Protein AF-W1Y548-F1 (afdb_monomer_lite)

InterPro domains:
  IPR001150 Glycine radical domain [PF01228] (95-131)
  IPR004184 Pyruvate formate lyase domain [PF02901] (1-76)
  IPR004184 Pyruvate formate lyase domain [PS51554] (1-87)
  IPR051215 Glycyl Radical Enzyme [PTHR43641] (1-130)

Radius of gyration: 16.35 Å; chains: 1; bounding box: 36×34×45 Å

Foldseek 3Di:
DVVVLQVVQLPDPVSVVQLVCLAPVDAFQQQLDCVRLVVVQVVVVVVLVVQQVDADPVGHGGAAAFAQPPNQQVVQQCDTGDSSSRGRNGGHAHQRLETRPPNNPNDDVSNVNSSVSHPVVSNVVYGGYDD

pLDDT: mean 96.03, std 2.94, range [78.38, 98.5]

Organism: NCBI:txid408170

Secondary structure (DSSP, 8-state):
-HHHHHHTTT-SHHHHHHHHHHHHSS--TTSS-HHHHHHHHHHHHHHHHHHTTPBPTTS-B----B--TTTHHHHHHT----TTSPPTTPPPPSTBTSPPTT---SHHHHHHHHHHTS-TTT-TT-BB---

Structure (mmCIF, N/CA/C/O backbone):
data_AF-W1Y548-F1
#
_entry.id   AF-W1Y548-F1
#
loop_
_atom_site.group_PDB
_atom_site.id
_atom_site.type_symbol
_atom_site.label_atom_id
_atom_site.label_alt_id
_atom_site.label_comp_id
_atom_site.label_asym_id
_atom_site.label_entity_id
_atom_site.label_seq_id
_atom_site.pdbx_PDB_ins_code
_atom_site.Cartn_x
_atom_site.Cartn_y
_atom_site.Cartn_z
_atom_site.occupancy
_atom_site.B_iso_or_equiv
_atom_site.auth_seq_id
_atom_site.auth_comp_id
_atom_site.auth_asym_id
_atom_site.auth_atom_id
_atom_site.pdbx_PDB_model_num
ATOM 1 N N . GLU A 1 1 ? -19.742 11.407 5.351 1.00 86.75 1 GLU A N 1
ATOM 2 C CA . GLU A 1 1 ? -19.348 10.995 6.715 1.00 86.75 1 GLU A CA 1
ATOM 3 C C . GLU A 1 1 ? -17.867 10.606 6.817 1.00 86.75 1 GLU A C 1
ATOM 5 O O . GLU A 1 1 ? -17.129 11.303 7.498 1.00 86.75 1 GLU A O 1
ATOM 10 N N . LEU A 1 2 ? -17.379 9.574 6.109 1.00 94.38 2 LEU A N 1
ATOM 11 C CA . LEU A 1 2 ? -15.968 9.146 6.213 1.00 94.38 2 LEU A CA 1
ATOM 12 C C . LEU A 1 2 ? -14.959 10.244 5.819 1.00 94.38 2 LEU A C 1
ATOM 14 O O . LEU A 1 2 ? -14.021 10.515 6.559 1.00 94.38 2 LEU A O 1
ATOM 18 N N . LEU A 1 3 ? -15.180 10.942 4.700 1.00 96.56 3 LEU A N 1
ATOM 19 C CA . LEU A 1 3 ? -14.277 12.009 4.243 1.00 96.56 3 LEU A CA 1
ATOM 20 C C . LEU A 1 3 ? -14.118 13.155 5.254 1.00 96.56 3 LEU A C 1
ATOM 22 O O . LEU A 1 3 ? -13.023 13.689 5.398 1.00 96.56 3 LEU A O 1
ATOM 26 N N . SER A 1 4 ? -15.189 13.548 5.951 1.00 96.94 4 SER A N 1
ATOM 27 C CA . SER A 1 4 ? -15.109 14.596 6.977 1.00 96.94 4 SER A CA 1
ATOM 28 C C . SER A 1 4 ? -14.312 14.130 8.192 1.00 96.94 4 SER A C 1
ATOM 30 O O . SER A 1 4 ? -13.526 14.903 8.728 1.00 96.94 4 SER A O 1
ATOM 32 N N . VAL A 1 5 ? -14.453 12.858 8.574 1.00 97.94 5 VAL A N 1
ATOM 33 C CA . VAL A 1 5 ? -13.678 12.247 9.662 1.00 97.94 5 VAL A CA 1
ATOM 34 C C . VAL A 1 5 ? -12.184 12.194 9.325 1.00 97.94 5 VAL A C 1
ATOM 36 O O . VAL A 1 5 ? -11.360 12.564 10.158 1.00 97.94 5 VAL A O 1
ATOM 39 N N . LEU A 1 6 ? -11.830 11.805 8.095 1.00 98.19 6 LEU A N 1
ATOM 40 C CA . LEU A 1 6 ? -10.434 11.766 7.638 1.00 98.19 6 LEU A CA 1
ATOM 41 C C . LEU A 1 6 ? -9.818 13.170 7.561 1.00 98.19 6 LEU A C 1
ATOM 43 O O . LEU A 1 6 ? -8.705 13.384 8.032 1.00 98.19 6 LEU A O 1
ATOM 47 N N . LYS A 1 7 ? -10.557 14.158 7.035 1.00 97.75 7 LYS A N 1
ATOM 48 C CA . LYS A 1 7 ? -10.105 15.562 7.003 1.00 97.75 7 LYS A CA 1
ATOM 49 C C . LYS A 1 7 ? -9.872 16.139 8.400 1.00 97.75 7 LYS A C 1
ATOM 51 O O . LYS A 1 7 ? -8.978 16.957 8.569 1.00 97.75 7 LYS A O 1
ATOM 56 N N . ALA A 1 8 ? -10.655 15.702 9.384 1.00 97.81 8 ALA A N 1
ATOM 57 C CA . ALA A 1 8 ? -10.481 16.069 10.785 1.00 97.81 8 ALA A CA 1
ATOM 58 C C . ALA A 1 8 ? -9.403 15.235 11.505 1.00 97.81 8 ALA A C 1
ATOM 60 O O . ALA A 1 8 ? -9.268 15.356 12.717 1.00 97.81 8 ALA A O 1
ATOM 61 N N . ASN A 1 9 ? -8.665 14.368 10.799 1.00 98.38 9 ASN A N 1
ATOM 62 C CA . ASN A 1 9 ? -7.666 13.468 11.381 1.00 98.38 9 ASN A CA 1
ATOM 63 C C . ASN A 1 9 ? -8.211 12.625 12.553 1.00 98.38 9 ASN A C 1
ATOM 65 O O . ASN A 1 9 ? -7.531 12.415 13.553 1.00 98.38 9 ASN A O 1
ATOM 69 N N . PHE A 1 10 ? -9.475 12.198 12.462 1.00 98.25 10 PHE A N 1
ATOM 70 C CA . PHE A 1 10 ? -10.198 11.498 13.531 1.00 98.25 10 PHE A CA 1
ATOM 71 C C . PHE A 1 10 ? -10.340 12.269 14.860 1.00 98.25 10 PHE A C 1
ATOM 73 O O . PHE A 1 10 ? -10.788 11.679 15.835 1.00 98.25 10 PHE A O 1
ATOM 80 N N . ALA A 1 11 ? -10.033 13.570 14.912 1.00 97.62 11 ALA A N 1
ATOM 81 C CA . ALA A 1 11 ? -9.985 14.382 16.136 1.00 97.62 11 ALA A CA 1
ATOM 82 C C . ALA A 1 11 ? -11.364 14.794 16.700 1.00 97.62 11 ALA A C 1
ATOM 84 O O . ALA A 1 11 ? -11.486 15.805 17.390 1.00 97.62 11 ALA A O 1
ATOM 85 N N . THR A 1 12 ? -12.422 14.047 16.384 1.00 96.75 12 THR A N 1
ATOM 86 C CA . THR A 1 12 ? -13.763 14.242 16.950 1.00 96.75 12 THR A CA 1
ATOM 87 C C . THR A 1 12 ? -14.192 12.988 17.711 1.00 96.75 12 THR A C 1
ATOM 89 O O . THR A 1 12 ? -13.737 11.897 17.362 1.00 96.75 12 THR A O 1
ATOM 92 N N . PRO A 1 13 ? -15.108 13.082 18.694 1.00 96.12 13 PRO A N 1
ATOM 93 C CA . PRO A 1 13 ? -15.599 11.905 19.419 1.00 96.12 13 PRO A CA 1
ATOM 94 C C . PRO A 1 13 ? -16.168 10.813 18.496 1.00 96.12 13 PRO A C 1
ATOM 96 O O . PRO A 1 13 ? -16.017 9.615 18.738 1.00 96.12 13 PRO A O 1
ATOM 99 N N . GLU A 1 14 ? -16.822 11.208 17.405 1.00 94.81 14 GLU A N 1
ATOM 100 C CA . GLU A 1 14 ? -17.298 10.303 16.360 1.00 94.81 14 GLU A CA 1
ATOM 101 C C . GLU A 1 14 ? -16.139 9.761 15.517 1.00 94.81 14 GLU A C 1
ATOM 103 O O . GLU A 1 14 ? -16.130 8.578 15.170 1.00 94.81 14 GLU A O 1
ATOM 108 N N . GLY A 1 15 ? -15.153 10.606 15.210 1.00 97.44 15 GLY A N 1
ATOM 109 C CA . GLY A 1 15 ? -13.955 10.253 14.457 1.00 97.44 15 GLY A CA 1
ATOM 110 C C . GLY A 1 15 ? -13.123 9.180 15.150 1.00 97.44 15 GLY A C 1
ATOM 111 O O . GLY A 1 15 ? -12.744 8.205 14.503 1.00 97.44 15 GLY A O 1
ATOM 112 N N . GLU A 1 16 ? -12.939 9.278 16.464 1.00 97.38 16 GLU A N 1
ATOM 113 C CA . GLU A 1 16 ? -12.265 8.260 17.276 1.00 97.38 16 GLU A CA 1
ATOM 114 C C . GLU A 1 16 ? -12.988 6.908 17.202 1.00 97.38 16 GLU A C 1
ATOM 116 O O . GLU A 1 16 ? -12.364 5.868 16.976 1.00 97.38 16 GLU A O 1
ATOM 121 N N . LYS A 1 17 ? -14.326 6.908 17.298 1.00 97.44 17 LYS A N 1
ATOM 122 C CA . LYS A 1 17 ? -15.145 5.689 17.158 1.00 97.44 17 LYS A CA 1
ATOM 123 C C . LYS A 1 17 ? -15.064 5.100 15.752 1.00 97.44 17 LYS A C 1
ATOM 125 O O . LYS A 1 17 ? -15.099 3.880 15.588 1.00 97.44 17 LYS A O 1
ATOM 130 N N . VAL A 1 18 ? -15.016 5.939 14.716 1.00 97.62 18 VAL A N 1
ATOM 131 C CA . VAL A 1 18 ? -14.807 5.487 13.332 1.00 97.62 18 VAL A CA 1
ATOM 132 C C . VAL A 1 18 ? -13.425 4.860 13.200 1.00 97.62 18 VAL A C 1
ATOM 134 O O . VAL A 1 18 ? -13.337 3.725 12.745 1.00 97.62 18 VAL A O 1
ATOM 137 N N . ARG A 1 19 ? -12.370 5.528 13.671 1.00 97.62 19 ARG A N 1
ATOM 138 C CA . ARG A 1 19 ? -10.998 5.011 13.630 1.00 97.62 19 ARG A CA 1
ATOM 139 C C . ARG A 1 19 ? -10.875 3.663 14.334 1.00 97.62 19 ARG A C 1
ATOM 141 O O . ARG A 1 19 ? -10.340 2.720 13.761 1.00 97.62 19 ARG A O 1
ATOM 148 N N . ALA A 1 20 ? -11.432 3.542 15.539 1.00 97.31 20 ALA A N 1
ATOM 149 C CA . ALA A 1 20 ? -11.438 2.286 16.283 1.00 97.31 20 ALA A CA 1
ATOM 150 C C . ALA A 1 20 ? -12.138 1.158 15.506 1.00 97.31 20 ALA A C 1
ATOM 152 O O . ALA A 1 20 ? -11.673 0.020 15.531 1.00 97.31 20 ALA A O 1
ATOM 153 N N . ARG A 1 21 ? -13.223 1.458 14.779 1.00 96.88 21 ARG A N 1
ATOM 154 C CA . ARG A 1 21 ? -13.864 0.483 13.883 1.00 96.88 21 ARG A CA 1
ATOM 155 C C . ARG A 1 21 ? -12.967 0.122 12.697 1.00 96.88 21 ARG A C 1
ATOM 157 O O . ARG A 1 21 ? -12.834 -1.063 12.423 1.00 96.88 21 ARG A O 1
ATOM 164 N N . LEU A 1 22 ? -12.342 1.103 12.038 1.00 96.81 22 LEU A N 1
ATOM 165 C CA . LEU A 1 22 ? -11.444 0.881 10.894 1.00 96.81 22 LEU A CA 1
ATOM 166 C C . LEU A 1 22 ? -10.258 -0.027 11.245 1.00 96.81 22 LEU A C 1
ATOM 168 O O . LEU A 1 22 ? -9.868 -0.863 10.436 1.00 96.81 22 LEU A O 1
ATOM 172 N N . ILE A 1 23 ? -9.706 0.112 12.452 1.00 95.69 23 ILE A N 1
ATOM 173 C CA . ILE A 1 23 ? -8.560 -0.684 12.909 1.00 95.69 23 ILE A CA 1
ATOM 174 C C . ILE A 1 23 ? -8.988 -2.096 13.319 1.00 95.69 23 ILE A C 1
ATOM 176 O O . ILE A 1 23 ? -8.355 -3.057 12.912 1.00 95.69 23 ILE A O 1
ATOM 180 N N . ASN A 1 24 ? -10.062 -2.228 14.104 1.00 95.00 24 ASN A N 1
ATOM 181 C CA . ASN A 1 24 ? -10.351 -3.483 14.812 1.00 95.00 24 ASN A CA 1
ATOM 182 C C . ASN A 1 24 ? -11.406 -4.378 14.150 1.00 95.00 24 ASN A C 1
ATOM 184 O O . ASN A 1 24 ? -11.627 -5.488 14.624 1.00 95.00 24 ASN A O 1
ATOM 188 N N . ARG A 1 25 ? -12.143 -3.891 13.144 1.00 95.75 25 ARG A N 1
ATOM 189 C CA . ARG A 1 25 ? -13.258 -4.647 12.535 1.00 95.75 25 ARG A CA 1
ATOM 190 C C . ARG A 1 25 ? -13.041 -5.037 11.081 1.00 95.75 25 ARG A C 1
ATOM 192 O O . ARG A 1 25 ? -13.926 -5.663 10.509 1.00 95.75 25 ARG A O 1
ATOM 199 N N . PHE A 1 26 ? -11.932 -4.624 10.485 1.00 95.06 26 PHE A N 1
ATOM 200 C CA . PHE A 1 26 ? -11.635 -4.903 9.089 1.00 95.06 26 PHE A CA 1
ATOM 201 C C . PHE A 1 26 ? -10.301 -5.612 8.987 1.00 95.06 26 PHE A C 1
ATOM 203 O O . PHE A 1 26 ? -9.349 -5.249 9.680 1.00 95.06 26 PHE A O 1
ATOM 210 N N . GLU A 1 27 ? -10.259 -6.585 8.088 1.00 97.00 27 GLU A N 1
ATOM 211 C CA . GLU A 1 27 ? -9.072 -7.376 7.826 1.00 97.00 27 GLU A CA 1
ATOM 212 C C . GLU A 1 27 ? -7.939 -6.524 7.256 1.00 97.00 27 GLU A C 1
ATOM 214 O O . GLU A 1 27 ? -8.154 -5.487 6.616 1.00 97.00 27 GLU A O 1
ATOM 219 N N . LYS A 1 28 ? -6.708 -6.961 7.520 1.00 97.06 28 LYS A N 1
ATOM 220 C CA . LYS A 1 28 ? -5.489 -6.239 7.162 1.00 97.06 28 LYS A CA 1
ATOM 221 C C . LYS A 1 28 ? -4.599 -7.117 6.299 1.00 97.06 28 LYS A C 1
ATOM 223 O O . LYS A 1 28 ? -4.451 -8.311 6.562 1.00 97.06 28 LYS A O 1
ATOM 228 N N . TYR A 1 29 ? -3.997 -6.504 5.287 1.00 97.75 29 TYR A N 1
ATOM 229 C CA . TYR A 1 29 ? -2.993 -7.139 4.439 1.00 97.75 29 TYR A CA 1
ATOM 230 C C . TYR A 1 29 ? -1.842 -7.709 5.283 1.00 97.75 29 TYR A C 1
ATOM 232 O O . TYR A 1 29 ? -1.419 -7.070 6.246 1.00 97.75 29 TYR A O 1
ATOM 240 N N . GLY A 1 30 ? -1.344 -8.894 4.914 1.00 97.75 30 GLY A N 1
ATOM 241 C CA . GLY A 1 30 ? -0.264 -9.583 5.638 1.00 97.75 30 GLY A CA 1
ATOM 242 C C . GLY A 1 30 ? -0.708 -10.743 6.530 1.00 97.75 30 GLY A C 1
ATOM 243 O O . GLY A 1 30 ? 0.106 -11.271 7.282 1.00 97.75 30 GLY A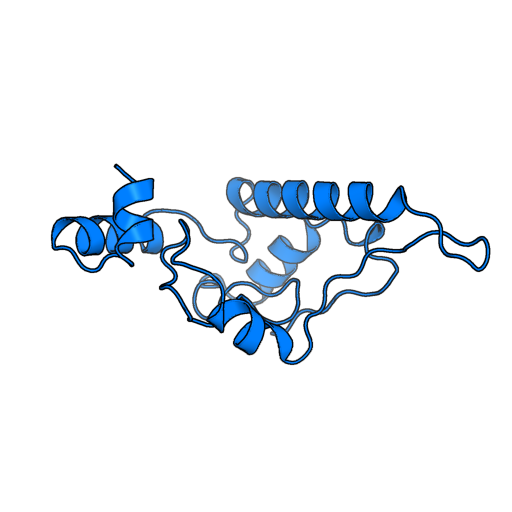 O 1
ATOM 244 N N . ASN A 1 31 ? -1.982 -11.138 6.467 1.00 98.00 31 ASN A N 1
ATOM 245 C CA . ASN A 1 31 ? -2.571 -12.154 7.348 1.00 98.00 31 ASN A CA 1
ATOM 246 C C . ASN A 1 31 ? -3.107 -13.396 6.615 1.00 98.00 31 ASN A C 1
ATOM 248 O O . ASN A 1 31 ? -3.870 -14.159 7.198 1.00 98.00 31 ASN A O 1
ATOM 252 N N . ASP A 1 32 ? -2.704 -13.618 5.362 1.00 98.38 32 ASP A N 1
ATOM 253 C CA . ASP A 1 32 ? -3.203 -14.687 4.482 1.00 98.38 32 ASP A CA 1
ATOM 254 C C . ASP A 1 32 ? -4.727 -14.630 4.255 1.00 98.38 32 ASP A C 1
ATOM 256 O O . ASP A 1 32 ? -5.411 -15.650 4.223 1.00 98.38 32 ASP A O 1
ATOM 260 N N . ILE A 1 33 ? -5.270 -13.421 4.085 1.00 98.38 33 ILE A N 1
ATOM 261 C CA . ILE A 1 33 ? -6.704 -13.188 3.883 1.00 98.38 33 ILE A CA 1
ATOM 262 C C . ILE A 1 33 ? -6.925 -12.754 2.439 1.00 98.38 33 ILE A C 1
ATOM 264 O O . ILE A 1 33 ? -6.616 -11.624 2.060 1.00 98.38 33 ILE A O 1
ATOM 268 N N . ASP A 1 34 ? -7.486 -13.657 1.635 1.00 98.44 34 ASP A N 1
ATOM 269 C CA . ASP A 1 34 ? -7.602 -13.483 0.184 1.00 98.44 34 ASP A CA 1
ATOM 270 C C . ASP A 1 34 ? -8.309 -12.191 -0.227 1.00 98.44 34 ASP A C 1
ATOM 272 O O . ASP A 1 34 ? -7.899 -11.564 -1.197 1.00 98.44 34 ASP A O 1
ATOM 276 N N . GLU A 1 35 ? -9.349 -11.769 0.491 1.00 97.75 35 GLU A N 1
ATOM 277 C CA . GLU A 1 35 ? -10.102 -10.562 0.138 1.00 97.75 35 GLU A CA 1
ATOM 278 C C . GLU A 1 35 ? -9.212 -9.307 0.144 1.00 97.75 35 GLU A C 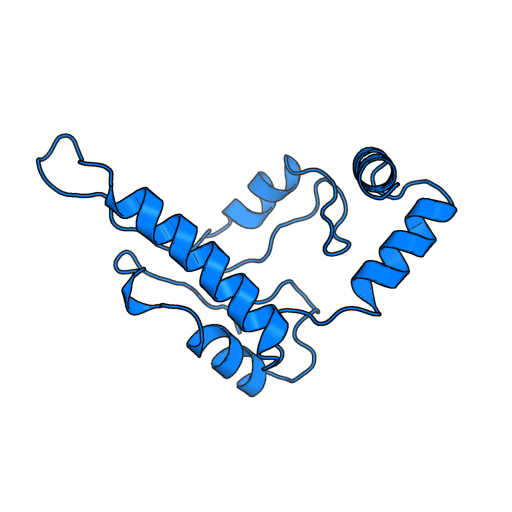1
ATOM 280 O O . GLU A 1 35 ? -9.093 -8.625 -0.874 1.00 97.75 35 GLU A O 1
ATOM 285 N N . VAL A 1 36 ? -8.538 -9.020 1.262 1.00 97.69 36 VAL A N 1
ATOM 286 C CA . VAL A 1 36 ? -7.685 -7.827 1.397 1.00 97.69 36 VAL A CA 1
ATOM 287 C C . VAL A 1 36 ? -6.367 -7.971 0.633 1.00 97.69 36 VAL A C 1
ATOM 289 O O . VAL A 1 36 ? -5.880 -6.994 0.063 1.00 97.69 36 VAL A O 1
ATOM 292 N N . ASP A 1 37 ? -5.815 -9.184 0.548 1.00 98.25 37 ASP A N 1
ATOM 293 C CA . ASP A 1 37 ? -4.586 -9.440 -0.203 1.00 98.25 37 ASP A CA 1
ATOM 294 C C . ASP A 1 37 ? -4.793 -9.229 -1.710 1.00 98.25 37 ASP A C 1
ATOM 296 O O . ASP A 1 37 ? -3.947 -8.629 -2.377 1.00 98.25 37 ASP A O 1
ATOM 300 N N . ASN A 1 38 ? -5.937 -9.658 -2.254 1.00 98.12 38 ASN A N 1
ATOM 301 C CA . ASN A 1 38 ? -6.245 -9.466 -3.669 1.00 98.12 38 ASN A CA 1
ATOM 302 C C . ASN A 1 38 ? -6.541 -8.001 -4.011 1.00 98.12 38 ASN A C 1
ATOM 304 O O . ASN A 1 38 ? -6.166 -7.561 -5.098 1.00 98.12 38 ASN A O 1
ATOM 308 N N . ILE A 1 39 ? -7.127 -7.224 -3.090 1.00 97.69 39 ILE A N 1
ATOM 309 C CA . ILE 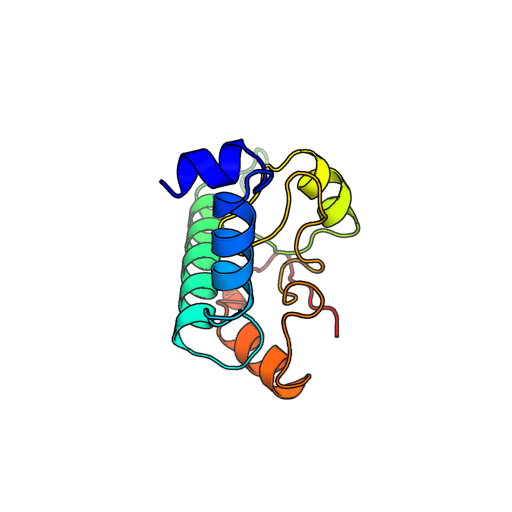A 1 39 ? -7.257 -5.766 -3.255 1.00 97.69 39 ILE A CA 1
ATOM 310 C C . ILE A 1 39 ? -5.866 -5.127 -3.370 1.00 97.69 39 ILE A C 1
ATOM 312 O O . ILE A 1 39 ? -5.614 -4.351 -4.295 1.00 97.69 39 ILE A O 1
ATOM 316 N N . SER A 1 40 ? -4.931 -5.488 -2.485 1.00 96.12 40 SER A N 1
ATOM 317 C CA . SER A 1 40 ? -3.540 -5.018 -2.562 1.00 96.12 40 SER A CA 1
ATOM 318 C C . SER A 1 40 ? -2.871 -5.424 -3.880 1.00 96.12 40 SER A C 1
ATOM 320 O O . SER A 1 40 ? -2.213 -4.600 -4.520 1.00 96.12 40 SER A O 1
ATOM 322 N N . ALA A 1 41 ? -3.079 -6.666 -4.332 1.00 97.50 41 ALA A N 1
ATOM 323 C CA . ALA A 1 41 ? -2.542 -7.159 -5.599 1.00 97.50 41 ALA A CA 1
ATOM 324 C C . ALA A 1 41 ? -3.106 -6.402 -6.813 1.00 97.50 41 ALA A C 1
ATOM 326 O O . ALA A 1 41 ? -2.366 -6.108 -7.753 1.00 97.50 41 ALA A O 1
ATOM 327 N N . GLU A 1 42 ? -4.397 -6.063 -6.808 1.00 98.12 42 GLU A N 1
ATOM 328 C CA . GLU A 1 42 ? -5.034 -5.285 -7.872 1.00 98.12 42 GLU A CA 1
ATOM 329 C C . GLU A 1 42 ? -4.480 -3.858 -7.942 1.00 98.12 42 GLU A C 1
ATOM 331 O O . GLU A 1 42 ? -4.089 -3.406 -9.022 1.00 98.12 42 GLU A O 1
ATOM 336 N N . LEU A 1 43 ? -4.370 -3.175 -6.798 1.00 96.56 43 LEU A N 1
ATOM 337 C CA . LEU A 1 43 ? -3.805 -1.824 -6.720 1.00 96.56 43 LEU A CA 1
ATOM 338 C C . LEU A 1 43 ? -2.353 -1.792 -7.212 1.00 96.56 43 LEU A C 1
ATOM 340 O O . LEU A 1 43 ? -1.978 -0.927 -8.009 1.00 96.56 43 LEU A O 1
ATOM 344 N N . LEU A 1 44 ? -1.546 -2.767 -6.789 1.00 96.69 44 LEU A N 1
ATOM 345 C CA . LEU A 1 44 ? -0.154 -2.877 -7.211 1.00 96.69 44 LEU A CA 1
ATOM 346 C C . LEU A 1 44 ? -0.035 -3.183 -8.707 1.00 96.69 44 LEU A C 1
ATOM 348 O O . LEU A 1 44 ? 0.786 -2.579 -9.398 1.00 96.69 44 LEU A O 1
ATOM 352 N N . ARG A 1 45 ? -0.890 -4.068 -9.237 1.00 97.69 45 ARG A N 1
ATOM 353 C CA . ARG A 1 45 ? -0.953 -4.361 -10.675 1.00 97.69 45 ARG A CA 1
ATOM 354 C C . ARG A 1 45 ? -1.337 -3.126 -11.479 1.00 97.69 45 ARG A C 1
ATOM 356 O O . ARG A 1 45 ? -0.735 -2.887 -12.523 1.00 97.69 45 ARG A O 1
ATOM 363 N N . HIS A 1 46 ? -2.299 -2.338 -11.002 1.00 97.94 46 HIS A N 1
ATOM 364 C CA . HIS A 1 46 ? -2.692 -1.089 -11.648 1.00 97.94 46 HIS A CA 1
ATOM 365 C C . HIS A 1 46 ? -1.512 -0.112 -11.734 1.00 97.94 46 HIS A C 1
ATOM 367 O O . HIS A 1 46 ? -1.206 0.372 -12.822 1.00 97.94 46 HIS A O 1
ATOM 373 N N . TYR A 1 47 ? -0.797 0.100 -10.622 1.00 97.31 47 TYR A N 1
ATOM 374 C CA . TYR A 1 47 ? 0.438 0.889 -10.601 1.00 97.31 47 TYR A CA 1
ATOM 375 C C . TYR A 1 47 ? 1.464 0.373 -11.622 1.00 97.31 47 TYR A C 1
ATOM 377 O O . TYR A 1 47 ? 1.961 1.148 -12.438 1.00 97.31 47 TYR A O 1
ATOM 385 N N . CYS A 1 48 ? 1.740 -0.935 -11.630 1.00 97.44 48 CYS A N 1
ATOM 386 C CA . CYS A 1 48 ? 2.730 -1.518 -12.534 1.00 97.44 48 CYS A CA 1
ATOM 387 C C . CYS A 1 48 ? 2.358 -1.301 -14.004 1.00 97.44 48 CYS A C 1
ATOM 389 O O . CYS A 1 48 ? 3.174 -0.831 -14.795 1.00 97.44 48 CYS A O 1
ATOM 391 N N . LYS A 1 49 ? 1.101 -1.595 -14.358 1.00 97.44 49 LYS A N 1
ATOM 392 C CA . LYS A 1 49 ? 0.591 -1.447 -15.726 1.00 97.44 49 LYS A CA 1
ATOM 393 C C . LYS A 1 49 ? 0.546 0.000 -16.182 1.00 97.44 49 LYS A C 1
ATOM 395 O O . LYS A 1 49 ? 0.612 0.249 -17.381 1.00 97.44 49 LYS A O 1
ATOM 400 N N . GLU A 1 50 ? 0.416 0.945 -15.259 1.00 98.06 50 GLU A N 1
ATOM 401 C CA . GLU A 1 50 ? 0.535 2.360 -15.579 1.00 98.06 50 GLU A CA 1
ATOM 402 C C . GLU A 1 50 ? 1.990 2.722 -15.891 1.00 98.06 50 GLU A C 1
ATOM 404 O O . GLU A 1 50 ? 2.257 3.260 -16.960 1.00 98.06 50 GLU A O 1
ATOM 409 N N . VAL A 1 51 ? 2.942 2.351 -15.029 1.00 97.69 51 VAL A N 1
ATOM 410 C CA . VAL A 1 51 ? 4.376 2.645 -15.219 1.00 97.69 51 VAL A CA 1
ATOM 411 C C . VAL A 1 51 ? 4.919 2.086 -16.540 1.00 97.69 51 VAL A C 1
ATOM 413 O O . VAL A 1 51 ? 5.636 2.791 -17.250 1.00 97.69 51 VAL A O 1
ATOM 416 N N . GLU A 1 52 ? 4.538 0.862 -16.911 1.00 96.31 52 GLU A N 1
ATOM 417 C CA . GLU A 1 52 ? 4.992 0.194 -18.144 1.00 96.31 52 GLU A CA 1
ATOM 418 C C . GLU A 1 52 ? 4.605 0.937 -19.441 1.00 96.31 52 GLU A C 1
ATOM 420 O O . GLU A 1 52 ? 5.193 0.685 -20.493 1.00 96.31 52 GLU A O 1
ATOM 425 N N . LYS A 1 53 ? 3.641 1.871 -19.399 1.00 97.56 53 LYS A N 1
ATOM 426 C CA . LYS A 1 53 ? 3.209 2.645 -20.581 1.00 97.56 53 LYS A CA 1
ATOM 427 C C . LYS A 1 53 ? 4.226 3.693 -21.021 1.00 97.56 53 LYS A C 1
ATOM 429 O O . LYS A 1 53 ? 4.158 4.171 -22.153 1.00 97.56 53 LYS A O 1
ATOM 434 N N . TYR A 1 54 ? 5.136 4.088 -20.136 1.00 97.94 54 TYR A N 1
ATOM 435 C CA . TYR A 1 54 ? 6.003 5.237 -20.360 1.00 97.94 54 TYR A CA 1
ATOM 436 C C . TYR A 1 54 ? 7.358 4.816 -20.939 1.00 97.94 54 TYR A C 1
ATOM 438 O O . TYR A 1 54 ? 7.982 3.845 -20.505 1.00 97.94 54 TYR A O 1
ATOM 446 N N . GLN A 1 55 ? 7.844 5.592 -21.910 1.00 98.12 55 GLN A N 1
ATOM 447 C CA . GLN A 1 55 ? 9.169 5.424 -22.505 1.00 98.12 55 GLN A CA 1
ATOM 448 C C . GLN A 1 55 ? 10.181 6.378 -21.871 1.00 98.12 55 GLN A C 1
ATOM 450 O O . GLN A 1 55 ? 9.885 7.526 -21.543 1.00 98.12 55 GLN A O 1
ATOM 455 N N . THR A 1 56 ? 11.410 5.900 -21.729 1.00 97.31 56 THR A N 1
ATOM 456 C CA . THR A 1 56 ? 12.547 6.697 -21.274 1.00 97.31 56 THR A CA 1
ATOM 457 C C . THR A 1 56 ? 13.199 7.425 -22.456 1.00 97.31 56 THR A C 1
ATOM 459 O O . THR A 1 56 ? 13.186 6.910 -23.577 1.00 97.31 56 THR A O 1
ATOM 462 N N . PRO A 1 57 ? 13.898 8.552 -22.228 1.00 97.50 57 PRO A N 1
ATOM 463 C CA . PRO A 1 57 ? 14.646 9.250 -23.283 1.00 97.50 57 PRO A CA 1
ATOM 464 C C . PRO A 1 57 ? 15.752 8.422 -23.962 1.00 97.50 57 PRO A C 1
ATOM 466 O O . PRO A 1 57 ? 16.311 8.848 -24.966 1.00 97.50 57 PRO A O 1
ATOM 469 N N . ARG A 1 58 ? 16.094 7.249 -23.411 1.00 97.62 58 ARG A N 1
ATOM 470 C CA . ARG A 1 58 ? 17.116 6.328 -23.937 1.00 97.62 58 ARG A CA 1
ATOM 471 C C . ARG A 1 58 ? 16.526 5.204 -24.800 1.00 97.62 58 ARG A C 1
ATOM 473 O O . ARG A 1 58 ? 17.245 4.272 -25.137 1.00 97.62 58 ARG A O 1
ATOM 480 N N . GLY A 1 59 ? 15.230 5.255 -25.116 1.00 96.38 59 GLY A N 1
ATOM 481 C CA . GLY A 1 59 ? 14.553 4.266 -25.964 1.00 96.38 59 GLY A CA 1
ATOM 482 C C . GLY A 1 59 ? 14.120 2.974 -25.255 1.00 96.38 59 GLY A C 1
ATOM 483 O O . GLY A 1 59 ? 13.604 2.076 -25.911 1.00 96.38 59 GLY A O 1
ATOM 484 N N . GLY A 1 60 ? 14.310 2.867 -23.935 1.00 96.81 60 GLY A N 1
ATOM 485 C CA . GLY A 1 60 ? 13.749 1.786 -23.110 1.00 96.81 60 GLY A CA 1
ATOM 486 C C . GLY A 1 60 ? 12.406 2.164 -22.477 1.00 96.81 60 GLY A C 1
ATOM 487 O O . GLY A 1 60 ? 11.986 3.316 -22.572 1.00 96.81 60 GLY A O 1
ATOM 488 N N . TYR A 1 61 ? 11.779 1.228 -21.767 1.00 96.88 61 TYR A N 1
ATOM 489 C CA . TYR A 1 61 ? 10.541 1.451 -21.009 1.00 96.88 61 TYR A CA 1
ATOM 490 C C . TYR A 1 61 ? 10.822 1.624 -19.516 1.00 96.88 61 TYR A C 1
ATOM 492 O O . TYR A 1 61 ? 11.827 1.121 -19.008 1.00 96.88 61 TYR A O 1
ATOM 500 N N . PHE A 1 62 ? 9.945 2.341 -18.815 1.00 97.69 62 PHE A N 1
ATOM 501 C CA . PHE A 1 62 ? 9.979 2.359 -17.356 1.00 97.69 62 PHE A CA 1
ATOM 502 C C . PHE A 1 62 ? 9.544 0.998 -16.805 1.00 97.69 62 PHE A C 1
ATOM 504 O O . PHE A 1 62 ? 8.541 0.431 -17.230 1.00 97.69 62 P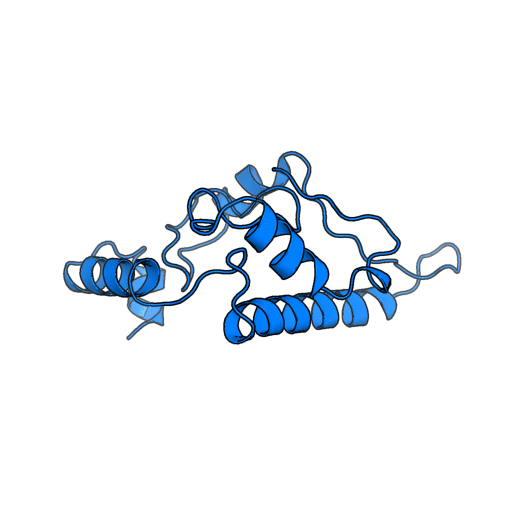HE A O 1
ATOM 511 N N . THR A 1 63 ? 10.306 0.488 -15.841 1.00 96.56 63 THR A N 1
ATOM 512 C CA . THR A 1 63 ? 10.032 -0.775 -15.150 1.00 96.56 63 THR A CA 1
ATOM 513 C C . THR A 1 63 ? 9.641 -0.481 -13.704 1.00 96.56 63 THR A C 1
ATOM 515 O O . THR A 1 63 ? 10.425 0.168 -13.001 1.00 96.56 63 THR A O 1
ATOM 518 N N . PRO A 1 64 ? 8.464 -0.919 -13.236 1.00 96.75 64 PRO A N 1
ATOM 519 C CA . PRO A 1 64 ? 8.026 -0.641 -11.879 1.00 96.75 64 PRO A CA 1
ATOM 520 C C . PRO A 1 64 ? 8.826 -1.463 -10.864 1.00 96.75 64 PRO A C 1
ATOM 522 O O . PRO A 1 64 ? 9.301 -2.567 -11.138 1.00 96.75 64 PRO A O 1
ATOM 525 N N . GLY A 1 65 ? 8.970 -0.901 -9.671 1.00 96.19 65 GLY A N 1
ATOM 526 C CA . GLY A 1 65 ? 9.525 -1.566 -8.499 1.00 96.19 65 GLY A CA 1
ATOM 527 C C . GLY A 1 65 ? 8.791 -1.085 -7.256 1.00 96.19 65 GLY A C 1
ATOM 528 O O . GLY A 1 65 ? 8.187 -0.012 -7.274 1.00 96.19 65 GLY A O 1
ATOM 529 N N . SER A 1 66 ? 8.830 -1.877 -6.189 1.00 95.06 66 SER A N 1
ATOM 530 C CA . SER A 1 66 ? 8.190 -1.527 -4.920 1.00 95.06 66 SER A CA 1
ATOM 531 C C . SER A 1 66 ? 9.174 -1.681 -3.770 1.00 95.06 66 SER A C 1
ATOM 533 O O . SER A 1 66 ? 9.375 -2.766 -3.231 1.00 95.06 66 SER A O 1
ATOM 535 N N . TYR A 1 67 ? 9.830 -0.576 -3.436 1.00 94.44 67 TYR A N 1
ATOM 536 C CA . TYR A 1 67 ? 10.725 -0.439 -2.295 1.00 94.44 67 TYR A CA 1
ATOM 537 C C . TYR A 1 67 ? 10.870 1.050 -1.980 1.00 94.44 67 TYR A C 1
ATOM 539 O O . TYR A 1 67 ? 10.969 1.886 -2.878 1.00 94.44 67 TYR A O 1
ATOM 547 N N . THR A 1 68 ? 10.887 1.407 -0.699 1.00 88.00 68 THR A N 1
ATOM 548 C CA . THR A 1 68 ? 10.904 2.820 -0.284 1.00 88.00 68 THR A CA 1
ATOM 549 C C . THR A 1 68 ? 12.236 3.267 0.299 1.00 88.00 68 THR A C 1
ATOM 551 O O . THR A 1 68 ? 12.416 4.457 0.540 1.00 88.00 68 THR A O 1
ATOM 554 N N . VAL A 1 69 ? 13.158 2.344 0.600 1.00 90.06 69 VAL A N 1
ATOM 555 C CA . VAL A 1 69 ? 14.276 2.622 1.521 1.00 90.06 69 VAL A CA 1
ATOM 556 C C . VAL A 1 69 ? 13.682 3.270 2.793 1.00 90.06 69 VAL A C 1
ATOM 558 O O . VAL A 1 69 ? 12.716 2.744 3.349 1.00 90.06 69 VAL A O 1
ATOM 561 N N . SER A 1 70 ? 14.141 4.454 3.199 1.00 92.25 70 SER A N 1
ATOM 562 C CA . SER A 1 70 ? 13.606 5.221 4.331 1.00 92.25 70 SER A CA 1
ATOM 563 C C . SER A 1 70 ? 12.477 6.193 3.962 1.00 92.25 70 SER A C 1
ATOM 565 O O . SER A 1 70 ? 11.987 6.902 4.836 1.00 92.25 70 SER A O 1
ATOM 567 N N . ALA A 1 71 ? 12.039 6.247 2.698 1.00 93.81 71 ALA A N 1
ATOM 568 C CA . ALA A 1 71 ? 11.096 7.259 2.216 1.00 93.81 71 ALA A CA 1
ATOM 569 C C . ALA A 1 71 ? 9.666 7.104 2.765 1.00 93.81 71 ALA A C 1
ATOM 571 O O . ALA A 1 71 ? 8.920 8.079 2.766 1.00 93.81 71 ALA A O 1
ATOM 572 N N . HIS A 1 72 ? 9.283 5.929 3.274 1.00 93.75 72 HIS A N 1
ATOM 573 C CA . HIS A 1 72 ? 7.952 5.684 3.847 1.00 93.75 72 HIS A CA 1
ATOM 574 C C . HIS A 1 72 ? 7.619 6.624 5.027 1.00 93.75 72 HIS A C 1
ATOM 576 O O . HIS A 1 72 ? 6.454 6.969 5.224 1.00 93.75 72 HIS A O 1
ATOM 582 N N . VAL A 1 73 ? 8.632 7.114 5.754 1.00 94.88 73 VAL A N 1
ATOM 583 C CA . VAL A 1 73 ? 8.476 8.115 6.825 1.00 94.88 73 VAL A CA 1
ATOM 584 C C . VAL A 1 73 ? 8.230 9.534 6.275 1.00 94.88 73 VAL A C 1
ATOM 586 O O . VAL A 1 73 ? 7.161 10.086 6.543 1.00 94.88 73 VAL A O 1
ATOM 589 N N . PRO A 1 74 ? 9.138 10.160 5.490 1.00 95.94 74 PRO A N 1
ATOM 590 C CA . PRO A 1 74 ? 8.907 11.504 4.961 1.00 95.94 74 PRO A CA 1
ATOM 591 C C . PRO A 1 74 ? 7.714 11.565 3.999 1.00 95.94 74 PRO A C 1
ATOM 593 O O . PRO A 1 74 ? 6.997 12.562 4.006 1.00 95.94 74 PRO A O 1
ATOM 596 N N . LEU A 1 75 ? 7.434 10.510 3.225 1.00 95.56 75 LEU A N 1
ATOM 597 C CA . LEU A 1 75 ? 6.214 10.446 2.415 1.00 95.56 75 LEU A CA 1
ATOM 598 C C . LEU A 1 75 ? 4.965 10.425 3.299 1.00 95.56 75 LEU A C 1
ATOM 600 O O . LEU A 1 75 ? 4.029 11.174 3.044 1.00 95.56 75 LEU A O 1
ATOM 604 N N . GLY A 1 76 ? 4.966 9.635 4.374 1.00 96.81 76 GLY A N 1
ATOM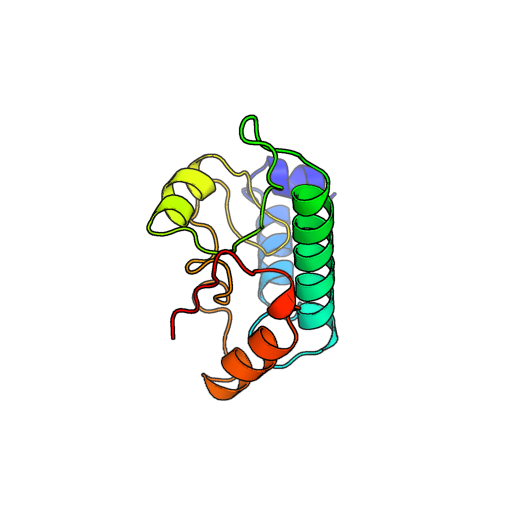 605 C CA . GLY A 1 76 ? 3.863 9.601 5.332 1.00 96.81 76 GLY A CA 1
ATOM 606 C C . GLY A 1 76 ? 3.579 10.956 5.991 1.00 96.81 76 GLY A C 1
ATOM 607 O O . GLY A 1 76 ? 2.413 11.312 6.182 1.00 96.81 76 GLY A O 1
ATOM 608 N N . SER A 1 77 ? 4.626 11.762 6.225 1.00 97.44 77 SER A N 1
ATOM 609 C CA . SER A 1 77 ? 4.519 13.093 6.844 1.00 97.44 77 SER A CA 1
ATOM 610 C C . SER A 1 77 ? 3.653 14.090 6.058 1.00 97.44 77 SER A C 1
ATOM 612 O O . SER A 1 77 ? 3.082 15.007 6.646 1.00 97.44 77 SER A O 1
ATOM 614 N N . VAL A 1 78 ? 3.516 13.893 4.740 1.00 97.38 78 VAL A N 1
ATOM 615 C CA . VAL A 1 78 ? 2.704 14.743 3.851 1.00 97.38 78 VAL A CA 1
ATOM 616 C C . VAL A 1 78 ? 1.371 14.101 3.449 1.00 97.38 78 VAL A C 1
ATOM 618 O O . VAL A 1 78 ? 0.610 14.691 2.682 1.00 97.38 78 VAL A O 1
ATOM 621 N N . VAL A 1 79 ? 1.056 12.907 3.965 1.00 98.00 79 VAL A N 1
ATOM 622 C CA . VAL A 1 79 ? -0.201 12.197 3.689 1.00 98.00 79 VAL A CA 1
ATOM 623 C C . VAL A 1 79 ? -1.182 12.406 4.845 1.00 98.00 79 VAL A C 1
ATOM 625 O O . VAL A 1 79 ? -0.860 12.176 6.015 1.00 98.00 79 VAL A O 1
ATOM 628 N N . GLY A 1 80 ? -2.410 12.814 4.510 1.00 98.38 80 GLY A N 1
ATOM 629 C CA . GLY A 1 80 ? -3.517 12.949 5.463 1.00 98.38 80 GLY A CA 1
ATOM 630 C C . GLY A 1 80 ? -3.963 11.610 6.063 1.00 98.38 80 GLY A C 1
ATOM 631 O O . GLY A 1 80 ? -3.478 10.550 5.679 1.00 98.38 80 GLY A O 1
ATOM 632 N N . ALA A 1 81 ? -4.903 11.639 7.006 1.00 98.50 81 ALA A N 1
ATOM 633 C CA . ALA A 1 81 ? -5.425 10.415 7.609 1.00 98.50 81 ALA A CA 1
ATOM 634 C C . ALA A 1 81 ? -6.033 9.487 6.547 1.00 98.50 81 ALA A C 1
ATOM 636 O O . ALA A 1 81 ? -6.735 9.958 5.644 1.00 98.50 81 ALA A O 1
ATOM 637 N N . THR A 1 82 ? -5.783 8.183 6.658 1.00 97.81 82 THR A N 1
ATOM 638 C CA . THR A 1 82 ? -6.206 7.198 5.6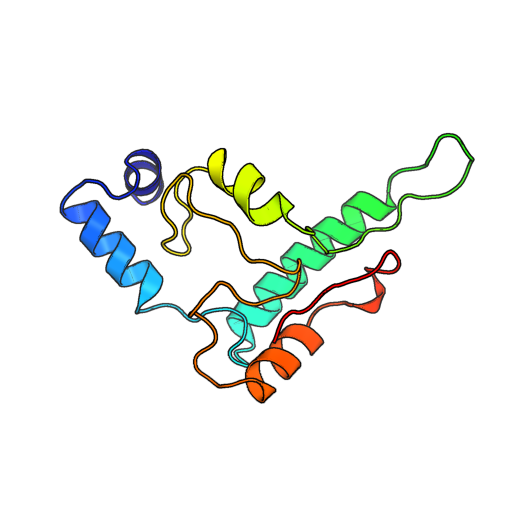53 1.00 97.81 82 THR A CA 1
ATOM 639 C C . THR A 1 82 ? -7.289 6.242 6.176 1.00 97.81 82 THR A C 1
ATOM 641 O O . THR A 1 82 ? -7.412 6.034 7.387 1.00 97.81 82 THR A O 1
ATOM 644 N N . PRO A 1 83 ? -8.132 5.671 5.285 1.00 96.69 83 PRO A N 1
ATOM 645 C CA . PRO A 1 83 ? -9.241 4.786 5.669 1.00 96.69 83 PRO A CA 1
ATOM 646 C C . PRO A 1 83 ? -8.834 3.452 6.316 1.00 96.69 83 PRO A C 1
ATOM 648 O O . PRO A 1 83 ? -9.702 2.682 6.707 1.00 96.69 83 PRO A O 1
ATOM 651 N N . ASP A 1 84 ? -7.544 3.165 6.446 1.00 96.56 84 ASP A N 1
ATOM 652 C CA . ASP A 1 84 ? -7.004 2.038 7.210 1.00 96.56 84 ASP A CA 1
ATOM 653 C C . ASP A 1 84 ? -6.924 2.321 8.723 1.00 96.56 84 ASP A C 1
ATOM 655 O O . ASP A 1 84 ? -6.711 1.394 9.507 1.00 96.56 84 ASP A O 1
ATOM 659 N N . GLY A 1 85 ? -7.154 3.577 9.131 1.00 97.00 85 GLY A N 1
ATOM 660 C CA . GLY A 1 85 ? -7.105 4.046 10.516 1.00 97.00 85 GLY A CA 1
ATOM 661 C C . GLY A 1 85 ? -5.805 4.765 10.888 1.00 97.00 85 GLY A C 1
ATOM 662 O O . GLY A 1 85 ? -5.668 5.215 12.028 1.00 97.00 85 GLY A O 1
ATOM 663 N N . ARG A 1 86 ? -4.865 4.909 9.953 1.00 97.69 86 ARG A N 1
ATOM 664 C CA . ARG A 1 86 ? -3.611 5.643 10.148 1.00 97.69 86 ARG A CA 1
ATOM 665 C C . ARG A 1 86 ? -3.871 7.151 10.242 1.00 97.69 86 ARG A C 1
ATOM 667 O O . ARG A 1 86 ? -4.641 7.709 9.452 1.00 97.69 86 ARG A O 1
ATOM 674 N N . PHE A 1 87 ? -3.249 7.815 11.211 1.00 98.19 87 PHE A N 1
ATOM 675 C CA . PHE A 1 87 ? -3.361 9.264 11.380 1.00 98.19 87 PHE A CA 1
ATOM 676 C C . PHE A 1 87 ? -2.587 10.021 10.293 1.00 98.19 87 PHE A C 1
ATOM 678 O O . PHE A 1 87 ? -1.646 9.515 9.684 1.00 98.19 87 PHE A O 1
ATOM 685 N N . ALA A 1 88 ? -2.973 11.273 10.060 1.00 98.44 88 ALA A N 1
ATOM 686 C CA . ALA A 1 88 ? -2.231 12.194 9.213 1.00 98.44 88 ALA A CA 1
ATOM 687 C C . ALA A 1 88 ? -0.800 12.372 9.737 1.00 98.44 88 ALA A C 1
ATOM 689 O O . ALA A 1 88 ? -0.592 12.570 10.933 1.00 98.44 88 ALA A O 1
ATOM 690 N N . GLY A 1 89 ? 0.173 12.331 8.830 1.00 97.81 89 GLY A N 1
ATOM 691 C CA . GLY A 1 89 ? 1.581 12.538 9.158 1.00 97.81 89 GLY A CA 1
ATOM 692 C C . GLY A 1 89 ? 2.324 11.329 9.742 1.00 97.81 89 GLY A C 1
ATOM 693 O O . GLY A 1 89 ? 3.544 11.399 9.876 1.00 97.81 89 GLY A O 1
ATOM 694 N N . GLU A 1 90 ? 1.646 10.219 10.065 1.00 97.31 90 GLU A N 1
ATOM 695 C CA . GLU A 1 90 ? 2.329 8.976 10.462 1.00 97.31 90 GLU A CA 1
ATOM 696 C C . GLU A 1 90 ? 3.129 8.380 9.290 1.00 97.31 90 GLU A C 1
ATOM 698 O O . GLU A 1 90 ? 2.931 8.743 8.132 1.00 97.31 90 GLU A O 1
ATOM 703 N N . GLN A 1 91 ? 4.025 7.433 9.559 1.00 96.00 91 GLN A N 1
ATOM 704 C CA . GLN A 1 91 ? 4.717 6.711 8.490 1.00 96.00 91 GLN A CA 1
ATOM 705 C C . GLN A 1 91 ? 3.749 5.851 7.660 1.00 96.00 91 GLN A C 1
ATOM 707 O O . GLN A 1 91 ? 2.709 5.417 8.155 1.00 96.00 91 GLN A O 1
ATOM 712 N N . LEU A 1 92 ? 4.102 5.594 6.401 1.00 96.81 92 LEU A N 1
ATOM 713 C CA . LEU A 1 92 ? 3.475 4.547 5.588 1.00 96.81 92 LEU A CA 1
ATOM 714 C C . LEU A 1 92 ? 4.088 3.175 5.920 1.00 96.81 92 LEU A C 1
ATOM 716 O O . LEU A 1 92 ? 5.083 3.102 6.646 1.00 96.81 92 LEU A O 1
ATOM 720 N N . ALA A 1 93 ? 3.513 2.104 5.365 1.00 95.00 93 ALA A N 1
ATOM 721 C CA . ALA A 1 93 ? 4.121 0.776 5.423 1.00 95.00 93 ALA A CA 1
ATOM 722 C C . ALA A 1 93 ? 5.539 0.814 4.833 1.00 95.00 93 ALA A C 1
ATOM 724 O O . ALA A 1 93 ? 5.803 1.518 3.850 1.00 95.00 93 ALA A O 1
ATOM 725 N N . ASP A 1 94 ? 6.458 0.095 5.466 1.00 89.62 94 ASP A N 1
ATOM 726 C CA . ASP A 1 94 ? 7.845 0.028 5.037 1.00 89.62 94 ASP A CA 1
ATOM 727 C C . ASP A 1 94 ? 8.028 -1.037 3.946 1.00 89.62 94 ASP A C 1
ATOM 729 O O . ASP A 1 94 ? 7.088 -1.696 3.505 1.00 89.62 94 ASP A O 1
ATOM 733 N N . GLY A 1 95 ? 9.250 -1.155 3.432 1.00 78.38 95 GLY A N 1
ATOM 734 C CA . GLY A 1 95 ? 9.637 -2.201 2.488 1.00 78.38 95 GLY A CA 1
ATOM 735 C C . GLY A 1 95 ? 8.954 -2.195 1.117 1.00 78.38 95 GLY A C 1
ATOM 736 O O . GLY A 1 95 ? 9.441 -2.835 0.205 1.00 78.38 95 GLY A O 1
ATOM 737 N N . GLY A 1 96 ? 7.891 -1.433 0.888 1.00 87.12 96 GLY A N 1
ATOM 738 C CA . GLY A 1 96 ? 7.145 -1.445 -0.371 1.00 87.12 96 GLY A CA 1
ATOM 739 C C . GLY A 1 96 ? 6.152 -2.605 -0.480 1.00 87.12 96 GLY A C 1
ATOM 740 O O . GLY A 1 96 ? 5.052 -2.374 -0.980 1.00 87.12 96 GLY A O 1
ATOM 741 N N . LEU A 1 97 ? 6.485 -3.813 0.002 1.00 95.12 97 LEU A N 1
ATOM 742 C CA . LEU A 1 97 ? 5.547 -4.948 0.091 1.00 95.12 97 LEU A CA 1
ATOM 743 C C . LEU A 1 97 ? 5.240 -5.411 1.524 1.00 95.12 97 LEU A C 1
ATOM 745 O O . LEU A 1 97 ? 4.411 -6.312 1.691 1.00 95.12 97 LEU A O 1
ATOM 749 N N . SER A 1 98 ? 5.899 -4.847 2.542 1.00 96.19 98 SER A N 1
ATOM 750 C CA . SER A 1 98 ? 5.668 -5.241 3.933 1.00 96.19 98 SER A CA 1
ATOM 751 C C . SER A 1 98 ? 4.251 -4.869 4.386 1.00 96.19 98 SER A C 1
ATOM 753 O O . SER A 1 98 ? 3.724 -3.824 3.986 1.00 96.19 98 SER A O 1
ATOM 755 N N . PRO A 1 99 ? 3.617 -5.686 5.240 1.00 96.00 99 PRO A N 1
ATOM 756 C CA . PRO A 1 99 ? 2.431 -5.270 5.976 1.00 96.00 99 PRO A CA 1
ATOM 757 C C . PRO A 1 99 ? 2.690 -4.007 6.802 1.00 96.00 99 PRO A C 1
ATOM 759 O O . PRO A 1 99 ? 3.814 -3.726 7.214 1.00 96.00 99 PRO A O 1
ATOM 762 N N . MET A 1 100 ? 1.635 -3.236 7.068 1.00 95.25 100 MET A N 1
ATOM 763 C CA . MET A 1 100 ? 1.750 -2.081 7.959 1.00 95.25 100 MET A CA 1
ATOM 764 C C . MET A 1 100 ? 2.119 -2.544 9.374 1.00 95.25 100 MET A C 1
ATOM 766 O O . MET A 1 100 ? 1.577 -3.537 9.858 1.00 95.25 100 MET A O 1
ATOM 770 N N . LEU A 1 101 ? 2.989 -1.785 10.046 1.00 91.31 101 LEU A N 1
ATOM 771 C CA . LEU A 1 101 ? 3.496 -2.100 11.384 1.00 91.31 101 LEU A CA 1
ATOM 772 C C . LEU A 1 101 ? 2.377 -2.540 12.345 1.00 91.31 101 LEU A C 1
ATOM 774 O O . LEU A 1 101 ? 1.440 -1.783 12.621 1.00 91.31 101 LEU A O 1
ATOM 778 N N . GLY A 1 102 ? 2.514 -3.752 12.888 1.00 90.62 102 GLY A N 1
ATOM 779 C CA . GLY A 1 102 ? 1.613 -4.303 13.901 1.00 90.62 102 GLY A CA 1
ATOM 780 C C . GLY A 1 102 ? 0.238 -4.712 13.372 1.00 90.62 102 GLY A C 1
ATOM 781 O O . GLY A 1 102 ? -0.672 -4.916 14.174 1.00 90.62 102 GLY A O 1
ATOM 782 N N . GLN A 1 103 ? 0.058 -4.789 12.051 1.00 93.75 103 GLN A N 1
ATOM 783 C CA . GLN A 1 103 ? -1.173 -5.285 11.427 1.00 93.75 103 GLN A CA 1
ATOM 784 C C . GLN A 1 103 ? -1.063 -6.751 10.978 1.00 93.75 103 GLN A C 1
ATOM 786 O O . GLN A 1 103 ? -2.081 -7.376 10.703 1.00 93.75 103 GLN A O 1
ATOM 791 N N . ASP A 1 104 ? 0.141 -7.313 10.935 1.00 92.56 104 ASP A N 1
ATOM 792 C CA . ASP A 1 104 ? 0.475 -8.706 10.639 1.00 92.56 104 ASP A CA 1
ATOM 793 C C . ASP A 1 104 ? 0.414 -9.588 11.901 1.00 92.56 104 ASP A C 1
ATOM 795 O O . ASP A 1 104 ? 1.411 -9.930 12.532 1.00 92.56 104 ASP A O 1
ATOM 799 N N . ALA A 1 105 ? -0.799 -9.968 12.296 1.00 94.38 105 ALA A N 1
ATOM 800 C CA . ALA A 1 105 ? -1.067 -10.707 13.529 1.00 94.38 105 ALA A CA 1
ATOM 801 C C . ALA A 1 105 ? -0.992 -12.242 13.384 1.00 94.38 105 ALA A C 1
ATOM 803 O O . ALA A 1 105 ? -0.919 -12.944 14.392 1.00 94.38 105 ALA A O 1
ATOM 804 N N . GLN A 1 106 ? -1.011 -12.779 12.158 1.00 96.25 106 GLN A N 1
ATOM 805 C CA . GLN A 1 106 ? -1.030 -14.231 11.889 1.00 96.25 106 GLN A CA 1
ATOM 806 C C . GLN A 1 106 ? 0.369 -14.852 11.683 1.00 96.25 106 GLN A C 1
ATOM 808 O O . GLN A 1 106 ? 0.502 -16.000 11.251 1.00 96.25 106 GLN A O 1
ATOM 813 N N . GLY A 1 107 ? 1.426 -14.109 12.026 1.00 95.75 107 GLY A N 1
ATOM 814 C CA . GLY A 1 107 ? 2.812 -14.575 11.998 1.00 95.75 107 GLY A CA 1
ATOM 815 C C . GLY A 1 107 ? 3.465 -14.576 10.605 1.00 95.75 107 GLY A C 1
ATOM 816 O O . GLY A 1 107 ? 2.808 -14.373 9.583 1.00 95.75 107 GLY A O 1
ATOM 817 N N . PRO A 1 108 ? 4.782 -14.847 10.533 1.00 96.81 108 PRO A N 1
ATOM 818 C CA . PRO A 1 108 ? 5.586 -14.615 9.328 1.00 96.81 108 PRO A CA 1
ATOM 819 C C . PRO A 1 108 ? 5.195 -15.502 8.139 1.00 96.81 108 PRO A C 1
ATOM 821 O O . PRO A 1 108 ? 5.335 -15.099 6.988 1.00 96.81 108 PRO A O 1
ATOM 824 N N . THR A 1 109 ? 4.664 -16.706 8.375 1.00 98.12 109 THR A N 1
ATOM 825 C CA . THR A 1 109 ? 4.157 -17.553 7.283 1.00 98.12 109 THR A CA 1
ATOM 826 C C . THR A 1 109 ? 2.954 -16.919 6.592 1.00 98.12 109 THR A C 1
ATOM 828 O O . THR A 1 109 ? 2.858 -16.998 5.369 1.00 98.12 109 THR A O 1
ATOM 831 N N . ALA A 1 110 ? 2.053 -16.284 7.346 1.00 98.19 110 ALA A N 1
ATOM 832 C CA . ALA A 1 110 ? 0.907 -15.593 6.770 1.00 98.19 110 ALA A CA 1
ATOM 833 C C . ALA A 1 110 ? 1.354 -14.375 5.950 1.00 98.19 110 ALA A C 1
ATOM 835 O O . ALA A 1 110 ? 0.891 -14.200 4.826 1.00 98.19 110 ALA A O 1
ATOM 836 N N . VAL A 1 111 ? 2.350 -13.629 6.442 1.00 97.94 111 VAL A N 1
ATOM 837 C CA . VAL A 1 111 ? 2.978 -12.523 5.701 1.00 97.94 111 VAL A CA 1
ATOM 838 C C . VAL A 1 111 ? 3.533 -12.999 4.359 1.00 97.94 111 VAL A C 1
ATOM 840 O O . VAL A 1 111 ? 3.191 -12.442 3.318 1.00 97.94 111 VAL A O 1
ATOM 843 N N . LEU A 1 112 ? 4.338 -14.068 4.355 1.00 97.81 112 LEU A N 1
ATOM 844 C CA . LEU A 1 112 ? 4.921 -14.613 3.123 1.00 97.81 112 LEU A CA 1
ATOM 845 C C . LEU A 1 112 ? 3.852 -15.070 2.121 1.00 97.81 112 LEU A C 1
ATOM 847 O O . LEU A 1 112 ? 4.031 -14.897 0.916 1.00 97.81 112 LEU A O 1
ATOM 851 N N . LYS A 1 113 ? 2.738 -15.633 2.600 1.00 98.25 113 LYS A N 1
ATOM 852 C CA . LYS A 1 113 ? 1.613 -16.019 1.741 1.00 98.25 113 LYS A CA 1
ATOM 853 C C . LYS A 1 113 ? 0.844 -14.818 1.193 1.00 98.25 113 LYS A C 1
ATOM 855 O O . LYS A 1 113 ? 0.497 -14.825 0.020 1.00 98.25 113 LYS A O 1
ATOM 860 N N . SER A 1 114 ? 0.600 -13.781 1.991 1.00 98.31 114 SER A N 1
ATOM 861 C CA . SER A 1 114 ? -0.023 -12.545 1.500 1.00 98.31 114 SER A CA 1
ATOM 862 C C . SER A 1 114 ? 0.839 -11.864 0.438 1.00 98.31 114 SER A C 1
ATOM 864 O O . SER A 1 114 ? 0.342 -11.499 -0.625 1.00 98.31 114 SER A O 1
ATOM 866 N N . VAL A 1 115 ? 2.148 -11.759 0.679 1.00 97.25 115 VAL A N 1
ATOM 867 C CA . VAL A 1 115 ? 3.102 -11.152 -0.264 1.00 97.25 115 VAL A CA 1
ATOM 868 C C . VAL A 1 115 ? 3.226 -11.978 -1.550 1.00 97.25 115 VAL A C 1
ATOM 870 O O . VAL A 1 115 ? 3.390 -11.414 -2.633 1.00 97.25 115 VAL A O 1
ATOM 873 N N . SER A 1 116 ? 3.116 -13.310 -1.477 1.00 96.62 116 SER A N 1
ATOM 874 C CA . SER A 1 116 ? 3.203 -14.169 -2.667 1.00 96.62 116 SER A CA 1
ATOM 875 C C . SER A 1 116 ? 1.993 -14.056 -3.601 1.00 96.62 116 SER A C 1
ATOM 877 O O . SER A 1 116 ? 2.119 -14.386 -4.780 1.00 96.62 116 SER A O 1
ATOM 879 N N . LYS A 1 117 ? 0.852 -13.540 -3.117 1.00 97.56 117 LYS A N 1
ATOM 880 C CA . LYS A 1 117 ? -0.338 -13.234 -3.937 1.00 97.56 117 LYS A CA 1
ATOM 881 C C . LYS A 1 117 ? -0.156 -11.985 -4.804 1.00 97.56 117 LYS A C 1
ATOM 883 O O . LYS A 1 117 ? -0.901 -11.785 -5.764 1.00 97.56 117 LYS A O 1
ATOM 888 N N . LEU A 1 118 ? 0.829 -11.142 -4.491 1.00 96.81 118 LEU A N 1
ATOM 889 C CA . LEU A 1 118 ? 1.174 -9.991 -5.315 1.00 96.81 118 LEU A CA 1
ATOM 890 C C . LEU A 1 118 ? 1.801 -10.439 -6.641 1.00 96.81 118 LEU A C 1
ATOM 892 O O . LEU A 1 118 ? 2.522 -11.436 -6.713 1.00 96.81 118 LEU A O 1
ATOM 896 N N . ASP A 1 119 ? 1.570 -9.666 -7.702 1.00 94.56 119 ASP A N 1
ATOM 897 C CA . ASP A 1 119 ? 2.104 -9.957 -9.036 1.00 94.56 119 ASP A CA 1
ATOM 898 C C . ASP A 1 119 ? 3.577 -9.538 -9.154 1.00 94.56 119 ASP A C 1
ATOM 900 O O . ASP A 1 119 ? 3.946 -8.588 -9.847 1.00 94.56 119 ASP A O 1
ATOM 904 N N . ASN A 1 120 ? 4.432 -10.249 -8.420 1.00 92.50 120 ASN A N 1
ATOM 905 C CA . ASN A 1 120 ? 5.856 -9.953 -8.292 1.00 92.50 120 ASN A CA 1
ATOM 906 C C . ASN A 1 120 ? 6.597 -9.976 -9.642 1.00 92.50 120 ASN A C 1
ATOM 908 O O . ASN A 1 120 ? 7.649 -9.356 -9.774 1.00 92.50 120 ASN A O 1
ATOM 912 N N . THR A 1 121 ? 6.042 -10.641 -10.662 1.00 94.44 121 THR A N 1
ATOM 913 C CA . THR A 1 121 ? 6.627 -10.691 -12.011 1.00 94.44 121 THR A CA 1
ATOM 914 C C . THR A 1 121 ? 6.596 -9.345 -12.732 1.00 94.44 121 THR A C 1
ATOM 916 O O . THR A 1 121 ? 7.465 -9.080 -13.560 1.00 94.44 121 THR A O 1
ATOM 919 N N . LEU A 1 122 ? 5.637 -8.477 -12.392 1.00 94.81 122 LEU A N 1
ATOM 920 C CA . LEU A 1 122 ? 5.541 -7.132 -12.957 1.00 94.81 122 LEU A CA 1
ATOM 921 C C . LEU A 1 122 ? 6.582 -6.184 -12.356 1.00 94.81 122 LEU A C 1
ATOM 923 O O . LEU A 1 122 ? 6.972 -5.213 -12.992 1.00 94.81 122 LEU A O 1
ATOM 927 N N . LEU A 1 123 ? 7.070 -6.469 -11.149 1.00 94.81 123 LEU A N 1
ATOM 928 C CA . LEU A 1 123 ? 7.973 -5.606 -10.385 1.00 94.81 123 LEU A CA 1
ATOM 929 C C . LEU A 1 123 ? 9.442 -5.904 -10.702 1.00 94.81 123 LEU A C 1
ATOM 931 O O . LEU A 1 123 ? 10.264 -6.132 -9.813 1.00 94.81 123 LEU A O 1
ATOM 935 N N . SER A 1 124 ? 9.791 -5.906 -11.988 1.00 94.31 124 SER A N 1
ATOM 936 C CA . SER A 1 124 ? 11.119 -6.315 -12.458 1.00 94.31 124 SER A CA 1
ATOM 937 C C . SER A 1 124 ? 12.259 -5.404 -11.987 1.00 94.31 124 SER A C 1
ATOM 939 O O . SER A 1 124 ? 13.419 -5.803 -12.054 1.00 94.31 124 SER A O 1
ATOM 941 N N . ASN A 1 125 ? 11.957 -4.188 -11.517 1.00 96.38 125 ASN A N 1
ATOM 942 C CA . ASN A 1 125 ? 12.950 -3.278 -10.937 1.00 96.38 125 ASN A CA 1
ATOM 943 C C . ASN A 1 125 ? 13.268 -3.590 -9.460 1.00 96.38 125 ASN A C 1
ATOM 945 O O . ASN A 1 125 ? 14.110 -2.932 -8.854 1.00 96.38 125 ASN A O 1
ATOM 949 N N . GLY A 1 126 ? 12.601 -4.587 -8.878 1.00 95.06 126 GLY A N 1
ATOM 950 C CA . GLY A 1 126 ? 12.850 -5.067 -7.527 1.00 95.06 126 GLY A CA 1
ATOM 951 C C . GLY A 1 126 ? 11.701 -4.793 -6.567 1.00 95.06 126 GLY A C 1
ATOM 952 O O . GLY A 1 126 ? 10.914 -3.853 -6.718 1.00 95.06 126 GLY A O 1
ATOM 953 N N . THR A 1 127 ? 11.641 -5.637 -5.546 1.00 94.81 127 THR A N 1
ATOM 954 C CA . THR A 1 127 ? 10.690 -5.570 -4.442 1.00 94.81 127 THR A CA 1
ATOM 955 C C . THR A 1 127 ? 11.431 -5.728 -3.124 1.00 94.81 127 THR A C 1
ATOM 957 O O . THR A 1 127 ? 12.533 -6.283 -3.094 1.00 94.81 127 THR A O 1
ATOM 960 N N . LEU A 1 128 ? 10.852 -5.239 -2.030 1.00 95.94 128 LEU A N 1
ATOM 961 C CA . LEU A 1 128 ? 11.409 -5.441 -0.698 1.00 95.94 128 LEU A CA 1
ATOM 962 C C . LEU A 1 128 ? 10.311 -5.911 0.271 1.00 95.94 128 LEU A C 1
ATOM 964 O O . LEU A 1 128 ? 9.154 -5.506 0.198 1.00 95.94 128 LEU A O 1
ATOM 968 N N . LEU A 1 129 ? 10.689 -6.819 1.164 1.00 95.88 129 LEU A N 1
ATOM 969 C CA . LEU A 1 129 ? 9.878 -7.286 2.280 1.00 95.88 129 LEU A CA 1
ATOM 970 C C . LEU A 1 129 ? 10.776 -7.301 3.517 1.00 95.88 129 LEU A C 1
ATOM 972 O O . LEU A 1 129 ? 11.827 -7.942 3.493 1.00 95.88 129 LEU A O 1
ATOM 976 N N . ASN A 1 130 ? 10.361 -6.607 4.574 1.00 93.00 130 ASN A N 1
ATOM 977 C CA . ASN A 1 130 ? 10.968 -6.722 5.897 1.00 93.00 130 ASN A CA 1
ATOM 978 C C . ASN A 1 130 ? 10.134 -7.693 6.746 1.00 93.00 130 ASN A C 1
ATOM 980 O O . ASN A 1 130 ? 8.905 -7.628 6.715 1.00 93.00 130 ASN A O 1
ATOM 984 N N . VAL A 1 131 ? 10.810 -8.596 7.464 1.00 83.56 131 VAL A N 1
ATOM 985 C CA . VAL A 1 131 ? 10.229 -9.612 8.363 1.00 83.56 131 VAL A CA 1
ATOM 986 C C . VAL A 1 131 ? 11.013 -9.630 9.666 1.00 83.56 131 VAL A C 1
ATOM 988 O O . VAL A 1 131 ? 12.260 -9.532 9.582 1.00 83.56 131 VAL A O 1
#

Sequence (131 aa):
ELLSVLKANFATPEGEKVRARLINRFEKYGNDIDEVDNISAELLRHYCKEVEKYQTPRGGYFTPGSYTVSAHVPLGSVVGATPDGRFAGEQLADGGLSPMLGQDAQGPTAVLKSVSKLDNTLLSNGTLLNV